Protein AF-D1P9J3-F1 (afdb_monomer)

Organism: NCBI:txid537011

Structure (mmCIF, N/CA/C/O backbone):
data_AF-D1P9J3-F1
#
_entry.id   AF-D1P9J3-F1
#
loop_
_atom_site.group_PDB
_atom_site.id
_atom_site.type_symbol
_atom_site.label_atom_id
_atom_site.label_alt_id
_atom_site.label_comp_id
_atom_site.label_asym_id
_atom_site.label_entity_id
_atom_site.label_seq_id
_atom_site.pdbx_PDB_ins_code
_atom_site.Cartn_x
_atom_site.Cartn_y
_atom_site.Cartn_z
_atom_site.occupancy
_atom_site.B_iso_or_equiv
_atom_site.auth_seq_id
_atom_site.auth_comp_id
_atom_site.auth_asym_id
_atom_site.auth_atom_id
_atom_site.pdbx_PDB_model_num
ATOM 1 N N . MET A 1 1 ? -11.297 2.089 -15.571 1.00 44.41 1 MET A N 1
ATOM 2 C CA . MET A 1 1 ? -11.061 1.922 -14.121 1.00 44.41 1 MET A CA 1
ATOM 3 C C . MET A 1 1 ? -11.419 0.490 -13.770 1.00 44.41 1 MET A C 1
ATOM 5 O O . MET A 1 1 ? -12.597 0.166 -13.736 1.00 44.41 1 MET A O 1
ATOM 9 N N . LEU A 1 2 ? -10.412 -0.377 -13.662 1.00 48.88 2 LEU A N 1
ATOM 10 C CA . LEU A 1 2 ? -10.564 -1.828 -13.542 1.00 48.88 2 LEU A CA 1
ATOM 11 C C . LEU A 1 2 ? -10.206 -2.248 -12.121 1.00 48.88 2 LEU A C 1
ATOM 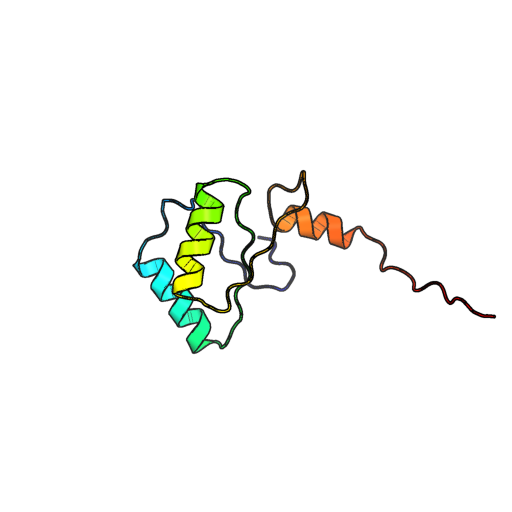13 O O . LEU A 1 2 ? -9.104 -2.700 -11.845 1.00 48.88 2 LEU A O 1
ATOM 17 N N . SER A 1 3 ? -11.133 -2.066 -11.194 1.00 52.66 3 SER A N 1
ATOM 18 C CA . SER A 1 3 ? -11.066 -2.800 -9.944 1.00 52.66 3 SER A CA 1
ATOM 19 C C . SER A 1 3 ? -11.948 -4.025 -10.142 1.00 52.66 3 SER A C 1
ATOM 21 O O . SER A 1 3 ? -13.155 -3.910 -10.328 1.00 52.66 3 SER A O 1
ATOM 23 N N . ALA A 1 4 ? -11.336 -5.201 -10.233 1.00 58.19 4 ALA A N 1
ATOM 24 C CA . ALA A 1 4 ? -11.994 -6.468 -10.539 1.00 58.19 4 ALA A CA 1
ATOM 25 C C . ALA A 1 4 ? -12.993 -6.906 -9.443 1.00 58.19 4 ALA A C 1
ATOM 27 O O . ALA A 1 4 ? -12.726 -7.832 -8.687 1.00 58.19 4 ALA A O 1
ATOM 28 N N . GLY A 1 5 ? -14.089 -6.168 -9.262 1.00 71.81 5 GLY A N 1
ATOM 29 C CA . GLY A 1 5 ? -15.003 -6.286 -8.120 1.00 71.81 5 GLY A CA 1
ATOM 30 C C . GLY A 1 5 ? -14.477 -5.690 -6.806 1.00 71.81 5 GLY A C 1
ATOM 31 O O . GLY A 1 5 ? -15.207 -5.652 -5.821 1.00 71.81 5 GLY A O 1
A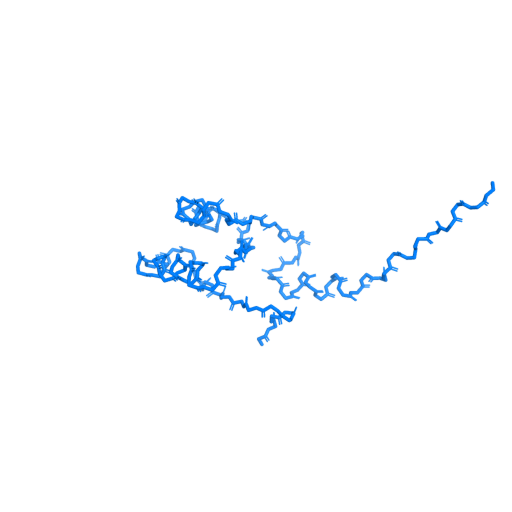TOM 32 N N . HIS A 1 6 ? -13.242 -5.189 -6.780 1.00 74.06 6 HIS A N 1
ATOM 33 C CA . HIS A 1 6 ? -12.623 -4.595 -5.592 1.00 74.06 6 HIS A CA 1
ATOM 34 C C . HIS A 1 6 ? -12.802 -3.071 -5.581 1.00 74.06 6 HIS A C 1
ATOM 36 O O . HIS A 1 6 ? -13.211 -2.485 -6.579 1.00 74.06 6 HIS A O 1
ATOM 42 N N . LYS A 1 7 ? -12.502 -2.389 -4.475 1.00 85.94 7 LYS A N 1
ATOM 43 C CA . LYS A 1 7 ? -12.260 -0.936 -4.492 1.00 85.94 7 LYS A CA 1
ATOM 44 C C . LYS A 1 7 ? -10.751 -0.733 -4.554 1.00 85.94 7 LYS A C 1
ATOM 46 O O . LYS A 1 7 ? -10.031 -1.374 -3.800 1.00 85.94 7 LYS A O 1
ATOM 51 N N . ALA A 1 8 ? -10.283 0.117 -5.461 1.00 85.69 8 ALA A N 1
ATOM 52 C CA . ALA A 1 8 ? -8.859 0.357 -5.664 1.00 85.69 8 ALA A CA 1
ATOM 53 C C . ALA A 1 8 ? -8.538 1.843 -5.507 1.00 85.69 8 ALA A C 1
ATOM 55 O O . ALA A 1 8 ? -9.325 2.701 -5.910 1.00 85.69 8 ALA A O 1
ATOM 56 N N . ILE A 1 9 ? -7.368 2.124 -4.941 1.00 88.31 9 ILE A N 1
ATOM 57 C CA . ILE A 1 9 ? -6.793 3.462 -4.830 1.00 88.31 9 ILE A CA 1
ATOM 58 C C . ILE A 1 9 ? -5.492 3.427 -5.622 1.00 88.31 9 ILE A C 1
ATOM 60 O O . ILE A 1 9 ? -4.616 2.615 -5.336 1.00 88.31 9 ILE A O 1
ATOM 64 N N . ALA A 1 10 ? -5.380 4.284 -6.633 1.00 88.25 10 ALA A N 1
ATOM 65 C CA . ALA A 1 10 ? -4.128 4.477 -7.347 1.00 88.25 10 ALA A CA 1
ATOM 66 C C . ALA A 1 10 ? -3.326 5.575 -6.645 1.00 88.25 10 ALA A C 1
ATOM 68 O O . ALA A 1 10 ? -3.862 6.654 -6.389 1.00 88.25 10 ALA A O 1
ATOM 69 N N . ILE A 1 11 ? -2.053 5.309 -6.359 1.00 88.44 11 ILE A N 1
ATOM 70 C CA . ILE A 1 11 ? -1.102 6.309 -5.866 1.00 88.44 11 ILE A CA 1
ATOM 71 C C . ILE A 1 11 ? -0.244 6.717 -7.070 1.00 88.44 11 ILE A C 1
ATOM 73 O O . ILE A 1 11 ? 0.582 5.919 -7.500 1.00 88.44 11 ILE A O 1
ATOM 77 N N . PRO A 1 12 ? -0.437 7.918 -7.653 1.00 82.75 12 PRO A N 1
ATOM 78 C CA . PRO A 1 12 ? 0.218 8.289 -8.912 1.00 82.75 12 PRO A CA 1
ATOM 79 C C . PRO A 1 12 ? 1.746 8.361 -8.831 1.00 82.75 12 PRO A C 1
ATOM 81 O O . PRO A 1 12 ? 2.422 8.213 -9.842 1.00 82.75 12 PRO A O 1
ATOM 84 N N . SER A 1 13 ? 2.286 8.638 -7.642 1.00 84.06 13 SER A N 1
ATOM 85 C CA . SER A 1 13 ? 3.719 8.588 -7.369 1.00 84.06 13 SER A CA 1
ATOM 86 C C . SER A 1 13 ? 3.955 8.270 -5.901 1.00 84.06 13 SER A C 1
ATOM 88 O O . SER A 1 13 ? 3.396 8.933 -5.020 1.00 84.06 13 SER A O 1
ATOM 90 N N . ALA A 1 14 ? 4.845 7.312 -5.645 1.00 84.88 14 ALA A N 1
ATOM 91 C CA . ALA A 1 14 ? 5.231 6.919 -4.298 1.00 84.88 14 ALA A CA 1
ATOM 92 C C . ALA A 1 14 ? 5.821 8.080 -3.477 1.00 84.88 14 ALA A C 1
ATOM 94 O O . ALA A 1 14 ? 5.675 8.125 -2.257 1.00 84.88 14 ALA A O 1
ATOM 95 N N . THR A 1 15 ? 6.441 9.055 -4.147 1.00 82.88 15 THR A N 1
ATOM 96 C CA . THR A 1 15 ? 7.088 10.208 -3.504 1.00 82.88 15 THR A CA 1
ATOM 97 C C . THR A 1 15 ? 6.138 11.362 -3.194 1.00 82.88 15 THR A C 1
ATOM 99 O O . THR A 1 15 ? 6.521 12.281 -2.474 1.00 82.88 15 THR A O 1
ATOM 102 N N . LEU A 1 16 ? 4.912 11.342 -3.727 1.00 85.25 16 LEU A N 1
ATOM 103 C CA . LEU A 1 16 ? 3.947 12.435 -3.567 1.00 85.25 16 LEU A CA 1
ATOM 104 C C . LEU A 1 16 ? 2.912 12.180 -2.470 1.00 85.25 16 LEU A C 1
ATOM 106 O O . LEU A 1 16 ? 2.096 13.063 -2.208 1.00 85.25 16 LEU A O 1
ATOM 110 N N . LEU A 1 17 ? 2.925 10.999 -1.844 1.00 87.06 17 LEU A N 1
ATOM 111 C CA . LEU A 1 17 ? 1.944 10.659 -0.821 1.00 87.06 17 LEU A CA 1
ATOM 112 C C . LEU A 1 17 ? 2.190 11.482 0.447 1.00 87.06 17 LEU A C 1
ATOM 114 O O . LEU A 1 17 ? 3.224 11.339 1.108 1.00 87.06 17 LEU A O 1
ATOM 118 N N . LYS A 1 18 ? 1.233 12.341 0.795 1.00 90.19 18 LYS A N 1
ATOM 119 C CA . LYS A 1 18 ? 1.359 13.239 1.940 1.00 90.19 18 LYS A CA 1
ATOM 120 C C . LYS A 1 18 ? 1.009 12.521 3.246 1.00 90.19 18 LYS A C 1
ATOM 122 O O . LYS A 1 18 ? 0.311 11.504 3.222 1.00 90.19 18 LYS A O 1
ATOM 127 N N . PRO A 1 19 ? 1.448 13.036 4.408 1.00 88.75 19 PRO A N 1
ATOM 128 C CA . PRO A 1 19 ? 1.059 12.476 5.702 1.00 88.75 19 PRO A CA 1
ATOM 129 C C . PRO A 1 19 ? -0.462 12.377 5.885 1.00 88.75 19 PRO A C 1
ATOM 131 O O . PRO A 1 19 ? -0.950 11.395 6.442 1.00 88.75 19 PRO A O 1
ATOM 134 N N . GLU A 1 20 ? -1.218 13.345 5.360 1.00 92.00 20 GLU A N 1
ATOM 135 C CA . GLU A 1 20 ? -2.682 13.361 5.454 1.00 92.00 20 GLU A CA 1
ATOM 136 C C . GLU A 1 20 ? -3.325 12.202 4.677 1.00 92.00 20 GLU A C 1
ATOM 138 O O . GLU A 1 20 ? -4.291 11.602 5.148 1.00 92.00 20 GLU A O 1
ATOM 143 N N . ASP A 1 21 ? -2.754 11.824 3.529 1.00 91.50 21 ASP A N 1
ATOM 144 C CA . ASP A 1 21 ? -3.231 10.689 2.734 1.00 91.50 21 ASP A CA 1
ATOM 145 C C . ASP A 1 21 ? -3.017 9.362 3.483 1.00 91.50 21 ASP A C 1
ATOM 147 O O . ASP A 1 21 ? -3.871 8.474 3.460 1.00 91.50 21 ASP A O 1
ATOM 151 N N . LYS A 1 22 ? -1.899 9.229 4.212 1.00 89.75 22 LYS A N 1
ATOM 152 C CA . LYS A 1 22 ? -1.616 8.048 5.049 1.00 89.75 22 LYS A CA 1
ATOM 153 C C . LYS A 1 22 ? -2.609 7.925 6.204 1.00 89.75 22 LYS A C 1
ATOM 155 O O . LYS A 1 22 ? -3.073 6.823 6.520 1.00 89.75 22 LYS A O 1
ATOM 160 N N . GLN A 1 23 ? -2.964 9.057 6.813 1.00 92.62 23 GLN A N 1
ATOM 161 C CA . GLN A 1 23 ? -3.985 9.093 7.853 1.00 92.62 23 GLN A CA 1
ATOM 162 C C . GLN A 1 23 ? -5.353 8.697 7.290 1.00 92.62 23 GLN A C 1
ATOM 164 O O . GLN A 1 23 ? -6.022 7.848 7.874 1.00 92.62 23 GLN A O 1
ATOM 169 N N . LEU A 1 24 ? -5.719 9.210 6.112 1.00 93.69 24 LEU A N 1
ATOM 170 C CA . LEU A 1 24 ? -6.957 8.839 5.431 1.00 93.69 24 LEU A CA 1
ATOM 171 C C . LEU A 1 24 ? -7.047 7.325 5.179 1.00 93.69 24 LEU A C 1
ATOM 173 O O . LEU A 1 24 ? -8.081 6.722 5.455 1.00 93.69 24 LEU A O 1
ATOM 177 N N . LEU A 1 25 ? -5.971 6.688 4.702 1.00 93.88 25 LEU A N 1
ATOM 178 C CA . LEU A 1 25 ? -5.937 5.231 4.517 1.00 93.88 25 LEU A CA 1
ATOM 179 C C . LEU A 1 25 ? -6.153 4.480 5.840 1.00 93.88 25 LEU A C 1
ATOM 181 O O . LEU A 1 25 ? -6.914 3.513 5.895 1.00 93.88 25 LEU A O 1
ATOM 185 N N . THR A 1 26 ? -5.538 4.960 6.921 1.00 92.5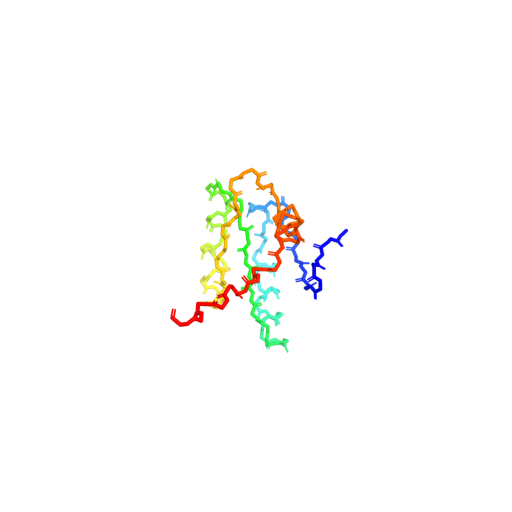0 26 THR A N 1
ATOM 186 C CA . THR A 1 26 ? -5.708 4.399 8.271 1.00 92.50 26 THR A CA 1
ATOM 187 C C . THR A 1 26 ? -7.148 4.520 8.761 1.00 92.50 26 THR A C 1
ATOM 189 O O . THR A 1 26 ? -7.706 3.560 9.299 1.00 92.50 26 THR A O 1
ATOM 192 N N . ASP A 1 27 ? -7.771 5.675 8.548 1.00 94.50 27 ASP A N 1
ATOM 193 C CA . ASP A 1 27 ? -9.144 5.933 8.969 1.00 94.50 27 ASP A CA 1
ATOM 194 C C . ASP A 1 27 ? -10.140 5.095 8.161 1.00 94.50 27 ASP A C 1
ATOM 196 O O . ASP A 1 27 ? -11.069 4.535 8.739 1.00 94.50 27 ASP A O 1
ATOM 200 N N . ILE A 1 28 ? -9.909 4.913 6.855 1.00 93.62 28 ILE A N 1
ATOM 201 C CA . ILE A 1 28 ? -10.693 4.000 6.009 1.00 93.62 28 ILE A CA 1
ATOM 202 C C . ILE A 1 28 ? -10.604 2.565 6.542 1.00 93.62 28 ILE A C 1
ATOM 204 O O . ILE A 1 28 ? -11.638 1.918 6.717 1.00 93.62 28 ILE A O 1
ATOM 208 N N . GLY A 1 29 ? -9.392 2.080 6.835 1.00 91.62 29 GLY A N 1
ATOM 209 C CA . GLY A 1 29 ? -9.178 0.732 7.369 1.00 91.62 29 GLY A CA 1
ATOM 210 C C . GLY A 1 29 ? -9.950 0.489 8.665 1.00 91.62 29 GLY A C 1
ATOM 211 O O . GLY A 1 29 ? -10.591 -0.548 8.825 1.00 91.62 29 GLY A O 1
ATOM 212 N N . LYS A 1 30 ? -9.957 1.479 9.565 1.00 91.44 30 LYS A N 1
ATOM 213 C CA . LYS A 1 30 ? -10.683 1.411 10.842 1.00 91.44 30 LYS A CA 1
ATOM 214 C C . LYS A 1 30 ? -12.196 1.523 10.674 1.00 91.44 30 LYS A C 1
ATOM 216 O O . LYS A 1 30 ? -12.925 0.723 11.253 1.00 91.44 30 LYS A O 1
ATOM 221 N N . LEU A 1 31 ? -12.666 2.512 9.912 1.00 94.06 31 LEU A N 1
ATOM 222 C CA . LEU A 1 31 ? -14.089 2.830 9.784 1.00 94.06 31 LEU A CA 1
ATOM 223 C C . LEU A 1 31 ? -14.857 1.720 9.066 1.00 94.06 31 LEU A C 1
ATOM 225 O O . LEU A 1 31 ? -15.970 1.386 9.463 1.00 94.06 31 LEU A O 1
ATOM 229 N N . TYR A 1 32 ? -14.259 1.155 8.019 1.00 91.81 32 TYR A N 1
ATOM 230 C CA . TYR A 1 32 ? -14.901 0.137 7.192 1.00 91.81 32 TYR A CA 1
ATOM 231 C C . TYR A 1 32 ? -14.442 -1.286 7.513 1.00 91.81 32 TYR A C 1
ATOM 233 O O . TYR A 1 32 ? -14.947 -2.216 6.892 1.00 91.81 32 TYR A O 1
ATOM 241 N N . GLN A 1 33 ? -13.518 -1.459 8.467 1.00 89.75 33 GLN A N 1
ATOM 242 C CA . GLN A 1 33 ? -12.959 -2.760 8.857 1.00 89.75 33 GLN A CA 1
ATOM 243 C C . GLN A 1 33 ? -12.464 -3.561 7.643 1.00 89.75 33 GLN A C 1
ATOM 245 O O . GLN A 1 33 ? -12.777 -4.739 7.482 1.00 89.75 33 GLN A O 1
ATOM 250 N N . VAL A 1 34 ? -11.721 -2.890 6.760 1.00 89.44 34 VAL A N 1
ATOM 251 C CA . VAL A 1 34 ? -11.202 -3.477 5.518 1.00 89.44 34 VAL A CA 1
ATOM 252 C C . VAL A 1 34 ? -9.726 -3.821 5.641 1.00 89.44 34 VAL A C 1
ATOM 254 O O . VAL A 1 34 ? -8.963 -3.137 6.324 1.00 89.44 34 VAL A O 1
ATOM 257 N N . GLU A 1 35 ? -9.320 -4.854 4.914 1.00 90.75 35 GLU A N 1
ATOM 258 C CA . GLU A 1 35 ? -7.916 -5.194 4.713 1.00 90.75 35 GLU A CA 1
ATOM 259 C C . GLU A 1 35 ? -7.392 -4.515 3.448 1.00 90.75 35 GLU A C 1
ATOM 261 O O . GLU A 1 35 ? -8.065 -4.464 2.414 1.00 90.75 35 GLU A O 1
ATOM 266 N N . PHE A 1 36 ? -6.176 -3.978 3.533 1.00 94.06 36 PHE A N 1
ATOM 267 C CA . PHE A 1 36 ? -5.516 -3.377 2.385 1.00 94.06 36 PHE A CA 1
ATOM 268 C C . PHE A 1 36 ? -4.544 -4.362 1.749 1.00 94.06 36 PHE A C 1
ATOM 270 O O . PHE A 1 36 ? -3.746 -5.015 2.420 1.00 94.06 36 PHE A O 1
ATOM 277 N N . HIS A 1 37 ? -4.567 -4.379 0.424 1.00 93.06 37 HIS A N 1
ATOM 278 C CA . HIS A 1 37 ? -3.602 -5.073 -0.409 1.00 93.06 37 HIS A CA 1
ATOM 279 C C . HIS A 1 37 ? -2.909 -4.039 -1.290 1.00 93.06 37 HIS A C 1
ATOM 281 O O . HIS A 1 37 ? -3.575 -3.190 -1.887 1.00 93.06 37 HIS A O 1
ATOM 287 N N . MET A 1 38 ? -1.584 -4.108 -1.373 1.00 92.38 38 MET A N 1
ATOM 288 C CA . MET A 1 38 ? -0.780 -3.207 -2.190 1.00 92.38 38 MET A CA 1
ATOM 289 C C . MET A 1 38 ? 0.043 -4.004 -3.195 1.00 92.38 38 MET A C 1
ATOM 291 O O . MET A 1 38 ? 0.644 -5.017 -2.852 1.00 92.38 38 MET A O 1
ATOM 295 N N . PHE A 1 39 ? 0.075 -3.496 -4.421 1.00 91.56 39 PHE A N 1
ATOM 296 C CA . PHE A 1 39 ? 0.912 -3.970 -5.515 1.00 91.56 39 PHE A CA 1
ATOM 297 C C . PHE A 1 39 ? 1.894 -2.835 -5.844 1.00 91.56 39 PHE A C 1
ATOM 299 O O . PHE A 1 39 ? 1.569 -2.016 -6.705 1.00 91.56 39 PHE A O 1
ATOM 306 N N . PRO A 1 40 ? 2.991 -2.663 -5.078 1.00 91.00 40 PRO A N 1
ATOM 307 C CA . PRO A 1 40 ? 3.965 -1.612 -5.354 1.00 91.00 40 PRO A CA 1
ATOM 308 C C . PRO A 1 40 ? 4.694 -1.868 -6.677 1.00 91.00 40 PRO A C 1
ATOM 310 O O . PRO A 1 40 ? 4.819 -3.008 -7.128 1.00 91.00 40 PRO A O 1
ATOM 313 N N . ASP A 1 41 ? 5.207 -0.793 -7.272 1.00 87.75 41 ASP A N 1
ATOM 314 C CA . ASP A 1 41 ? 6.160 -0.904 -8.371 1.00 87.75 41 ASP A CA 1
ATOM 315 C C . ASP A 1 41 ? 7.427 -1.627 -7.884 1.00 87.75 41 ASP A C 1
ATOM 317 O O . ASP A 1 41 ? 7.854 -1.448 -6.740 1.00 87.75 41 ASP A O 1
ATOM 321 N N . GLN A 1 42 ? 8.054 -2.421 -8.760 1.00 86.44 42 GLN A N 1
ATOM 322 C CA . GLN A 1 42 ? 9.302 -3.150 -8.472 1.00 86.44 42 GLN A CA 1
ATOM 323 C C . GLN A 1 42 ? 10.530 -2.223 -8.490 1.00 86.44 42 GLN A C 1
ATOM 325 O O . GLN A 1 42 ? 11.554 -2.510 -9.115 1.00 86.44 42 GLN A O 1
ATOM 330 N N . ASP A 1 43 ? 10.416 -1.078 -7.828 1.00 89.44 43 ASP A N 1
ATOM 331 C CA . ASP A 1 43 ? 11.458 -0.081 -7.690 1.00 89.44 43 ASP A CA 1
ATOM 332 C C . ASP A 1 43 ? 11.605 0.382 -6.233 1.00 89.44 43 ASP A C 1
ATOM 334 O O . ASP A 1 43 ? 10.830 0.044 -5.335 1.00 89.44 43 ASP A O 1
ATOM 338 N N . VAL A 1 44 ? 12.676 1.131 -5.970 1.00 92.75 44 VAL A N 1
ATOM 339 C CA . VAL A 1 44 ? 12.995 1.580 -4.610 1.00 92.75 44 VAL A CA 1
ATOM 340 C C . VAL A 1 44 ? 11.893 2.481 -4.027 1.00 92.75 44 VAL A C 1
ATOM 342 O O . VAL A 1 44 ? 11.544 2.273 -2.861 1.00 92.75 44 VAL A O 1
ATOM 345 N N . PRO A 1 45 ? 11.333 3.465 -4.762 1.00 92.44 45 PRO A N 1
ATOM 346 C CA . PRO A 1 45 ? 10.222 4.273 -4.263 1.00 92.44 45 PRO A CA 1
ATOM 347 C C . PRO A 1 45 ? 8.972 3.465 -3.892 1.00 92.44 45 PRO A C 1
ATOM 349 O O . PRO A 1 45 ? 8.426 3.690 -2.810 1.00 92.44 45 PRO A O 1
ATOM 352 N N . GLY A 1 46 ? 8.534 2.532 -4.742 1.00 91.94 46 GLY A N 1
ATOM 353 C CA . GLY A 1 46 ? 7.353 1.699 -4.511 1.00 91.94 46 GLY A CA 1
ATOM 354 C C . GLY A 1 46 ? 7.481 0.847 -3.250 1.00 91.94 46 GLY A C 1
ATOM 355 O O . GLY A 1 46 ? 6.616 0.898 -2.370 1.00 91.94 46 GLY A O 1
ATOM 356 N N . GLU A 1 47 ? 8.601 0.139 -3.109 1.00 93.44 47 GLU A N 1
ATOM 357 C CA . GLU A 1 47 ? 8.880 -0.701 -1.937 1.00 93.44 47 GLU A CA 1
ATOM 358 C C . GLU A 1 47 ? 9.057 0.124 -0.657 1.00 93.44 47 GLU A C 1
ATOM 360 O O . GLU A 1 47 ? 8.555 -0.232 0.413 1.00 93.44 47 GLU A O 1
ATOM 365 N N . SER A 1 48 ? 9.725 1.275 -0.759 1.00 94.25 48 SER A N 1
ATOM 366 C CA . SER A 1 48 ? 9.896 2.184 0.380 1.00 94.25 48 SER A CA 1
ATOM 367 C C . SER A 1 48 ? 8.553 2.732 0.862 1.00 94.25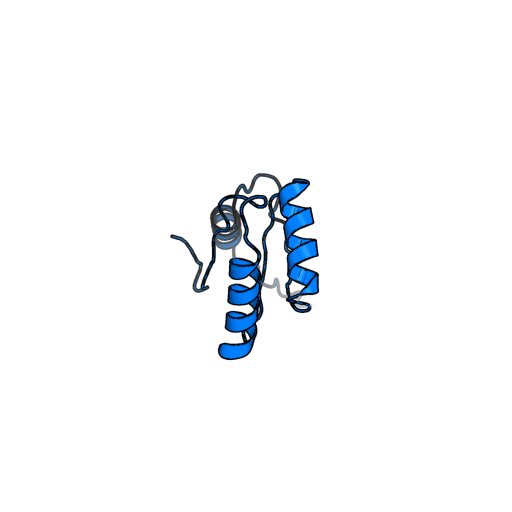 48 SER A C 1
ATOM 369 O O . SER A 1 48 ? 8.325 2.827 2.070 1.00 94.25 48 SER A O 1
ATOM 371 N N . LEU A 1 49 ? 7.641 3.061 -0.059 1.00 93.69 49 LEU A N 1
ATOM 372 C CA . LEU A 1 49 ? 6.290 3.482 0.296 1.00 93.69 49 LEU A CA 1
ATOM 373 C C . LEU A 1 49 ? 5.517 2.359 0.994 1.00 93.69 49 LEU A C 1
ATOM 375 O O . LEU A 1 49 ? 4.867 2.621 2.008 1.00 93.69 49 LEU A O 1
ATOM 379 N N . PHE A 1 50 ? 5.597 1.125 0.491 1.00 94.62 50 PHE A N 1
ATOM 380 C CA . PHE A 1 50 ? 4.962 -0.016 1.148 1.00 94.62 50 PHE A CA 1
ATOM 381 C C . PHE A 1 50 ? 5.427 -0.151 2.605 1.00 94.62 50 PHE A C 1
ATOM 383 O O . PHE A 1 50 ? 4.595 -0.250 3.508 1.00 94.62 50 PHE A O 1
ATOM 390 N N . MET A 1 51 ? 6.741 -0.088 2.850 1.00 94.44 51 MET A N 1
ATOM 391 C CA . MET A 1 51 ? 7.292 -0.189 4.205 1.00 94.44 51 MET A CA 1
ATOM 392 C C . MET A 1 51 ? 6.765 0.919 5.123 1.00 94.44 51 MET A C 1
ATOM 394 O O . MET A 1 51 ? 6.339 0.626 6.236 1.00 94.44 51 MET A O 1
ATOM 398 N N . GLN A 1 52 ? 6.709 2.165 4.642 1.00 92.62 52 GLN A N 1
ATOM 399 C CA . GLN A 1 52 ? 6.159 3.287 5.413 1.00 92.62 52 GLN A CA 1
ATOM 400 C C . GLN A 1 52 ? 4.668 3.118 5.728 1.00 92.62 52 GLN A C 1
ATOM 402 O O . GLN A 1 52 ? 4.216 3.462 6.817 1.00 92.62 52 GLN A O 1
ATOM 407 N N . LEU A 1 53 ? 3.874 2.620 4.776 1.00 93.69 53 LEU A N 1
ATOM 408 C CA . LEU A 1 53 ? 2.449 2.384 5.005 1.00 93.69 53 LEU A CA 1
ATOM 409 C C . LEU A 1 53 ? 2.226 1.232 5.983 1.00 93.69 53 LEU A C 1
ATOM 411 O O . LEU A 1 53 ? 1.328 1.321 6.816 1.00 93.69 53 LEU A O 1
ATOM 415 N N . ARG A 1 54 ? 3.059 0.188 5.933 1.00 94.12 54 ARG A N 1
A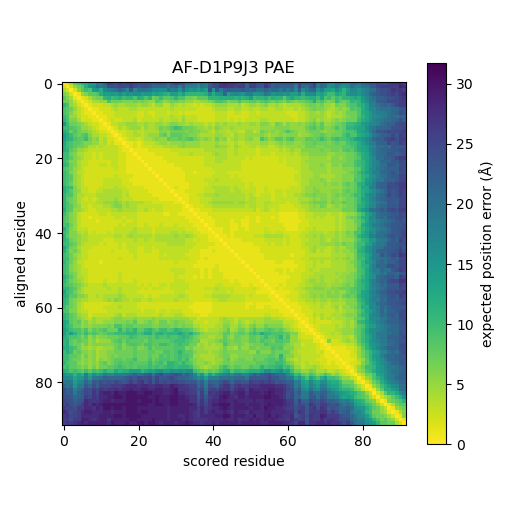TOM 416 C CA . ARG A 1 54 ? 2.982 -0.967 6.836 1.00 94.12 54 ARG A CA 1
ATOM 417 C C . ARG A 1 54 ? 3.167 -0.588 8.308 1.00 94.12 54 ARG A C 1
ATOM 419 O O . ARG A 1 54 ? 2.577 -1.235 9.168 1.00 94.12 54 ARG A O 1
ATOM 426 N N . GLU A 1 55 ? 3.931 0.462 8.608 1.00 92.31 55 GLU A N 1
ATOM 427 C CA . GLU A 1 55 ? 4.075 0.968 9.982 1.00 92.31 55 GLU A CA 1
ATOM 428 C C . GLU A 1 55 ? 2.741 1.468 10.564 1.00 92.31 55 GLU A C 1
ATOM 430 O O . GLU A 1 55 ? 2.479 1.292 11.752 1.00 92.31 55 GLU A O 1
ATOM 435 N N . MET A 1 56 ? 1.874 2.054 9.731 1.00 90.50 56 MET A N 1
ATOM 436 C CA . MET A 1 56 ? 0.558 2.572 10.142 1.00 90.50 56 MET A CA 1
ATOM 437 C C . MET A 1 56 ? -0.576 1.562 9.917 1.00 90.50 56 MET A C 1
ATOM 439 O O . MET A 1 56 ? -1.577 1.558 10.635 1.00 90.50 56 MET A O 1
ATOM 443 N N . LEU A 1 57 ? -0.410 0.698 8.917 1.00 92.69 57 LEU A N 1
ATOM 444 C CA . LEU A 1 57 ? -1.342 -0.333 8.482 1.00 92.69 57 LEU A CA 1
ATOM 445 C C . LEU A 1 57 ? -0.665 -1.703 8.647 1.00 92.69 57 LEU A C 1
ATOM 447 O O . LEU A 1 57 ? -0.224 -2.293 7.661 1.00 92.69 57 LEU A O 1
ATOM 451 N N . PRO A 1 58 ? -0.577 -2.254 9.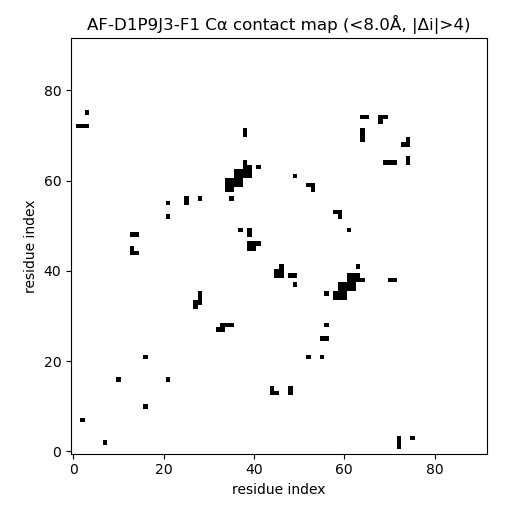870 1.00 89.06 58 PRO A N 1
ATOM 452 C CA . PRO A 1 58 ? 0.170 -3.492 10.118 1.00 89.06 58 PRO A CA 1
ATOM 453 C C . PRO A 1 58 ? -0.397 -4.714 9.376 1.00 89.06 58 PRO A C 1
ATOM 455 O O . PRO A 1 58 ? 0.317 -5.695 9.185 1.00 89.06 58 PRO A O 1
ATOM 458 N N . GLN A 1 59 ? -1.660 -4.644 8.941 1.00 91.06 59 GLN A N 1
ATOM 459 C CA . GLN A 1 59 ? -2.342 -5.673 8.147 1.00 91.06 59 GLN A CA 1
ATOM 460 C C . GLN A 1 59 ? -2.228 -5.443 6.628 1.00 91.06 59 GLN A C 1
ATOM 462 O O . GLN A 1 59 ? -2.893 -6.125 5.856 1.00 91.06 59 GLN A O 1
ATOM 467 N N . LEU A 1 60 ? -1.420 -4.473 6.180 1.00 95.25 60 LEU A N 1
ATOM 468 C CA . LEU A 1 60 ? -1.191 -4.223 4.759 1.00 95.25 60 LEU A CA 1
ATOM 469 C C . LEU A 1 60 ? -0.454 -5.409 4.128 1.00 95.25 60 LEU A C 1
ATOM 471 O O . LEU A 1 60 ? 0.689 -5.711 4.480 1.00 95.25 60 LEU A O 1
ATOM 475 N N . VAL A 1 61 ? -1.103 -6.060 3.167 1.00 94.50 61 VAL A N 1
ATOM 476 C CA . VAL A 1 61 ? -0.537 -7.202 2.448 1.00 94.50 61 VAL A CA 1
ATOM 477 C C . VAL A 1 61 ? 0.244 -6.709 1.236 1.00 94.50 61 VAL A C 1
ATOM 479 O O . VAL A 1 61 ? -0.288 -5.979 0.396 1.00 94.50 61 VAL A O 1
ATOM 482 N N . HIS A 1 62 ? 1.502 -7.133 1.144 1.00 94.50 62 HIS A N 1
ATOM 483 C CA . HIS A 1 62 ? 2.357 -6.916 -0.021 1.00 94.50 62 HIS A CA 1
ATOM 484 C C . HIS A 1 62 ? 2.091 -7.974 -1.085 1.00 94.50 62 HIS A C 1
ATOM 486 O O . HIS A 1 62 ? 2.050 -9.163 -0.768 1.00 94.50 62 HIS A O 1
ATOM 492 N N . HIS A 1 63 ? 1.967 -7.550 -2.337 1.00 91.38 63 HIS A N 1
ATOM 493 C CA . HIS A 1 63 ? 1.917 -8.436 -3.492 1.00 91.38 63 HIS A CA 1
ATOM 494 C C . HIS A 1 63 ? 2.901 -7.971 -4.550 1.00 91.38 63 HIS A C 1
ATOM 496 O O . HIS A 1 63 ? 2.981 -6.780 -4.828 1.00 91.38 63 HIS A O 1
ATOM 502 N N . GLN A 1 64 ? 3.573 -8.914 -5.206 1.00 87.38 64 GLN A N 1
ATOM 503 C CA . GLN A 1 64 ? 4.378 -8.611 -6.384 1.00 87.38 64 GLN A CA 1
ATOM 504 C C . GLN A 1 64 ? 3.634 -8.972 -7.661 1.00 87.38 64 GLN A C 1
ATOM 506 O O . GLN A 1 64 ? 3.101 -10.077 -7.795 1.00 87.38 64 GLN A O 1
ATOM 511 N N . LEU A 1 65 ? 3.624 -8.039 -8.612 1.00 82.38 65 LEU A N 1
ATOM 512 C CA . LEU A 1 65 ? 3.120 -8.311 -9.952 1.00 82.38 65 LEU A CA 1
ATOM 513 C C . LEU A 1 65 ? 4.076 -9.273 -10.681 1.00 82.38 65 LEU A C 1
ATOM 515 O O . LEU A 1 65 ? 5.296 -9.153 -10.531 1.00 82.38 65 LEU A O 1
ATOM 519 N N . PRO A 1 66 ? 3.564 -10.223 -11.484 1.00 82.62 66 PRO A N 1
ATOM 520 C CA . PRO A 1 66 ? 4.414 -11.079 -12.299 1.00 82.62 66 PRO A CA 1
ATOM 521 C C . PRO A 1 66 ? 5.285 -10.274 -13.274 1.00 82.62 66 PRO A C 1
ATOM 523 O O . PRO A 1 66 ? 4.883 -9.189 -13.708 1.00 82.62 66 PRO A O 1
ATOM 526 N N . PRO A 1 67 ? 6.444 -10.815 -13.690 1.00 80.56 67 PRO A N 1
ATOM 527 C CA . PRO A 1 67 ? 7.275 -10.184 -14.707 1.00 80.56 67 PRO A CA 1
ATOM 528 C C . PRO A 1 67 ? 6.470 -9.868 -15.973 1.00 80.56 67 PRO A C 1
ATOM 530 O O . PRO A 1 67 ? 5.765 -10.727 -16.500 1.00 80.56 67 PRO A O 1
ATOM 533 N N . GLY A 1 68 ? 6.583 -8.633 -16.461 1.00 78.19 68 GLY A N 1
ATOM 534 C CA . GLY A 1 68 ? 5.867 -8.168 -17.653 1.00 78.19 68 GLY A CA 1
ATOM 535 C C . GLY A 1 68 ? 4.466 -7.604 -17.398 1.00 78.19 68 GLY A C 1
ATOM 536 O O . GLY A 1 68 ? 3.876 -7.091 -18.341 1.00 78.19 68 GLY A O 1
ATOM 537 N N . CYS A 1 69 ? 3.956 -7.646 -16.161 1.00 80.62 69 CYS A N 1
ATOM 538 C CA . CYS A 1 69 ? 2.759 -6.901 -15.762 1.00 80.62 69 CYS A CA 1
ATOM 539 C C . CYS A 1 69 ? 3.159 -5.521 -15.241 1.00 80.62 69 CYS A C 1
ATOM 541 O O . CYS A 1 69 ? 3.891 -5.419 -14.257 1.00 80.62 69 CYS A O 1
ATOM 543 N N . LYS A 1 70 ? 2.655 -4.466 -15.875 1.00 75.19 70 LYS A N 1
ATOM 544 C CA . LYS A 1 70 ? 2.885 -3.079 -15.469 1.00 75.19 70 LYS A CA 1
ATOM 545 C C . LYS A 1 70 ? 1.972 -2.642 -14.328 1.00 75.19 70 LYS A C 1
ATOM 547 O O . LYS A 1 70 ? 2.372 -1.823 -13.512 1.00 75.19 70 LYS A O 1
ATOM 552 N N . ASP A 1 71 ? 0.748 -3.156 -14.283 1.00 76.00 71 ASP A N 1
ATOM 553 C CA . ASP A 1 71 ? -0.212 -2.816 -13.239 1.00 76.00 71 ASP A CA 1
ATOM 554 C C . ASP A 1 71 ? -1.118 -3.997 -12.867 1.00 76.00 71 ASP A C 1
ATOM 556 O O . ASP A 1 71 ? -1.135 -5.050 -13.513 1.00 76.00 71 ASP A O 1
ATOM 560 N N . PHE A 1 72 ? -1.878 -3.822 -11.784 1.00 73.44 72 PHE A N 1
ATOM 561 C CA . PHE A 1 72 ? -2.798 -4.843 -11.283 1.00 73.44 72 PHE A CA 1
ATOM 562 C C . PHE A 1 72 ? -3.883 -5.233 -12.299 1.00 73.44 72 PHE A C 1
ATOM 564 O O . PHE A 1 72 ? -4.337 -6.377 -12.299 1.00 73.44 72 PHE A O 1
A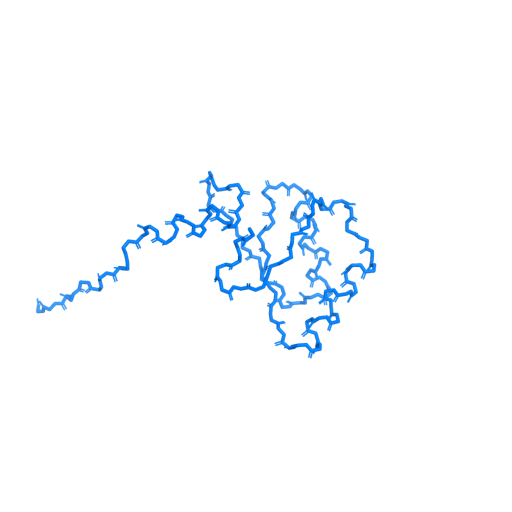TOM 571 N N . SER A 1 73 ? -4.295 -4.317 -13.179 1.00 75.94 73 SER A N 1
ATOM 572 C CA . SER A 1 73 ? -5.2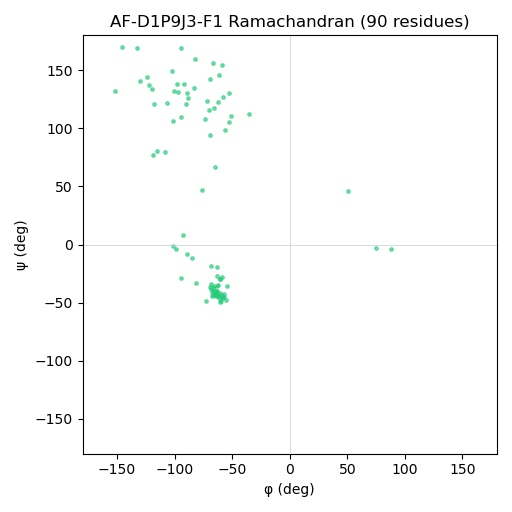92 -4.611 -14.213 1.00 75.94 73 SER A CA 1
ATOM 573 C C . SER A 1 73 ? -4.728 -5.598 -15.230 1.00 75.94 73 SER A C 1
ATOM 575 O O . SER A 1 73 ? -5.413 -6.556 -15.583 1.00 75.94 73 SER A O 1
ATOM 577 N N . GLU A 1 74 ? -3.482 -5.403 -15.669 1.00 79.44 74 GLU A N 1
ATOM 578 C CA . GLU A 1 74 ? -2.794 -6.336 -16.570 1.00 79.44 74 GLU A CA 1
ATOM 579 C C . GLU A 1 74 ? -2.637 -7.721 -15.933 1.00 79.44 74 GLU A C 1
ATOM 581 O O . GLU A 1 74 ? -2.985 -8.730 -16.550 1.00 79.44 74 GLU A O 1
ATOM 586 N N . TYR A 1 75 ? -2.204 -7.771 -14.669 1.00 77.44 75 TYR A N 1
ATOM 587 C CA . TYR A 1 75 ? -2.117 -9.024 -13.917 1.00 77.44 75 TYR A CA 1
ATOM 588 C C . TYR A 1 75 ? -3.467 -9.744 -13.824 1.00 77.44 75 TYR A C 1
ATOM 590 O O . 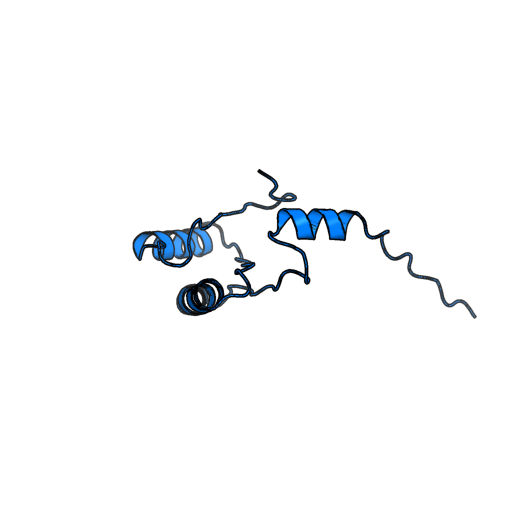TYR A 1 75 ? -3.555 -10.951 -14.058 1.00 77.44 75 TYR A O 1
ATOM 598 N N . TYR A 1 76 ? -4.539 -9.009 -13.525 1.00 73.75 76 TYR A N 1
ATOM 599 C CA . TYR A 1 76 ? -5.873 -9.591 -13.445 1.00 73.75 76 TYR A CA 1
ATOM 600 C C . TYR A 1 76 ? -6.345 -10.142 -14.796 1.00 73.75 76 TYR A C 1
ATOM 602 O O . TYR A 1 76 ? -6.915 -11.230 -14.843 1.00 73.75 76 TYR A O 1
ATOM 610 N N . LEU A 1 77 ? -6.085 -9.432 -15.899 1.00 76.56 77 LEU A N 1
ATOM 611 C CA . LEU A 1 77 ? -6.423 -9.905 -17.245 1.00 76.56 77 LEU A CA 1
ATOM 612 C C . LEU A 1 77 ? -5.663 -11.191 -17.613 1.00 76.56 77 LEU A C 1
ATOM 614 O O . LEU A 1 77 ? -6.245 -12.076 -18.237 1.00 76.56 77 LEU A O 1
ATOM 618 N N . LEU A 1 78 ? -4.407 -11.333 -17.178 1.00 73.00 78 LEU A N 1
ATOM 619 C CA . LEU A 1 78 ? -3.625 -12.566 -17.330 1.00 73.00 78 LEU A CA 1
ATOM 620 C C . LEU A 1 78 ? -4.190 -13.723 -16.493 1.00 73.00 78 LEU A C 1
ATOM 622 O O . LEU A 1 78 ? -4.320 -14.840 -16.990 1.00 73.00 78 LEU A O 1
ATOM 626 N N . GLY A 1 79 ? -4.567 -13.461 -15.238 1.00 63.72 79 GLY A N 1
ATOM 627 C CA . GLY A 1 79 ? -5.169 -14.457 -14.345 1.00 63.72 79 GLY A CA 1
ATOM 628 C C . GLY A 1 79 ? -6.574 -14.895 -14.773 1.00 63.72 79 GLY A C 1
ATOM 629 O O . GLY A 1 79 ? -6.917 -16.067 -14.647 1.00 63.72 79 GLY A O 1
ATOM 630 N N . ALA A 1 80 ? -7.369 -13.988 -15.347 1.00 54.72 80 ALA A N 1
ATOM 631 C CA . ALA A 1 80 ? -8.676 -14.297 -15.932 1.00 54.72 80 ALA A CA 1
ATOM 632 C C . ALA A 1 80 ? -8.577 -15.158 -17.209 1.00 54.72 80 ALA A C 1
ATOM 634 O O . ALA A 1 80 ? -9.565 -15.776 -17.605 1.00 54.72 80 ALA A O 1
ATOM 635 N N . ALA A 1 81 ? -7.399 -15.213 -17.840 1.00 47.78 81 ALA A N 1
ATOM 636 C CA . ALA A 1 81 ? -7.119 -16.063 -18.994 1.00 47.78 81 ALA A CA 1
ATOM 637 C C . ALA A 1 81 ? -6.597 -17.464 -18.617 1.00 47.78 81 ALA A C 1
ATOM 639 O O . ALA A 1 81 ? -6.492 -18.324 -19.494 1.00 47.78 81 ALA A O 1
ATOM 640 N N . ALA A 1 82 ? -6.291 -17.732 -17.342 1.00 40.19 82 ALA A N 1
ATOM 641 C CA . ALA A 1 82 ? -5.999 -19.091 -16.903 1.00 40.19 82 ALA A CA 1
ATOM 642 C C . ALA A 1 82 ? -7.309 -19.901 -16.897 1.00 40.19 82 ALA A C 1
ATOM 644 O O . ALA A 1 82 ? -8.261 -19.500 -16.218 1.00 40.19 82 ALA A O 1
ATOM 645 N N . PRO A 1 83 ? -7.407 -21.043 -17.611 1.00 40.69 83 PRO A N 1
ATOM 646 C CA . PRO A 1 83 ? -8.519 -21.943 -17.381 1.00 40.69 83 PRO A CA 1
ATOM 647 C C . PRO A 1 83 ? -8.455 -22.334 -15.908 1.00 40.69 83 PRO A C 1
ATOM 649 O O . PRO A 1 83 ? -7.402 -22.748 -15.418 1.00 40.69 83 PRO A O 1
ATOM 652 N N . SER A 1 84 ? -9.575 -22.143 -15.205 1.00 47.19 84 SER A N 1
ATOM 653 C CA . SER A 1 84 ? -9.838 -22.765 -13.911 1.00 47.19 84 SER A CA 1
ATOM 654 C C . SER A 1 84 ? -9.227 -24.157 -13.950 1.00 47.19 84 SER A C 1
ATOM 656 O O . SER A 1 84 ? -9.635 -24.970 -14.778 1.00 47.19 84 SER A O 1
ATOM 658 N N . GLY A 1 85 ? -8.178 -24.372 -13.152 1.00 43.31 85 GLY A N 1
ATOM 659 C CA . GLY A 1 85 ? -7.491 -25.647 -13.086 1.00 43.31 85 GLY A CA 1
ATOM 660 C C . GLY A 1 85 ? -8.519 -26.706 -12.737 1.00 43.31 85 GLY A C 1
ATOM 661 O O . GLY A 1 85 ? -8.905 -26.852 -11.576 1.00 43.31 85 GLY A O 1
ATOM 662 N N . SER A 1 86 ? -8.999 -27.410 -13.758 1.00 42.47 86 SER A N 1
ATOM 663 C CA . SER A 1 86 ? -9.712 -28.660 -13.623 1.00 42.47 86 SER A CA 1
ATOM 664 C C . SER A 1 86 ? -8.829 -29.528 -12.747 1.00 42.47 86 SER A C 1
ATOM 666 O O . SER A 1 86 ? -7.733 -29.914 -13.146 1.00 42.47 86 SER A O 1
ATOM 668 N N . LYS A 1 87 ? -9.291 -29.773 -11.519 1.00 47.22 87 LYS A N 1
ATOM 669 C CA . LYS A 1 87 ? -8.779 -30.857 -10.694 1.00 47.22 87 LYS A CA 1
ATOM 670 C C . LYS A 1 87 ? -8.867 -32.110 -11.556 1.00 47.22 87 LYS A C 1
ATOM 672 O O . LYS A 1 87 ? -9.968 -32.605 -11.785 1.00 47.22 87 LYS A O 1
ATOM 677 N N . GLU A 1 88 ? -7.740 -32.587 -12.068 1.00 45.88 88 GLU A N 1
ATOM 678 C CA . GLU A 1 88 ? -7.685 -33.932 -12.617 1.00 45.88 88 GLU A CA 1
ATOM 679 C C . GLU A 1 88 ? -7.994 -34.893 -11.462 1.00 45.88 88 GLU A C 1
ATOM 681 O O . GLU A 1 88 ? -7.332 -34.834 -10.418 1.00 45.88 88 GLU A O 1
ATOM 686 N N . PRO A 1 89 ? -9.028 -35.743 -11.569 1.00 47.28 89 PRO A N 1
ATOM 687 C CA . PRO A 1 89 ? -9.242 -36.773 -10.580 1.00 47.28 89 PRO A CA 1
ATOM 688 C C . PRO A 1 89 ? -8.180 -37.846 -10.820 1.00 47.28 89 PRO A C 1
ATOM 690 O O . PRO A 1 89 ? -8.272 -38.610 -11.779 1.00 47.28 89 PRO A O 1
ATOM 693 N N . ILE A 1 90 ? -7.181 -37.941 -9.941 1.00 48.09 90 ILE A N 1
ATOM 694 C CA . ILE A 1 90 ? -6.426 -39.190 -9.813 1.00 48.09 90 ILE A CA 1
ATOM 695 C C . ILE A 1 90 ? -7.386 -40.196 -9.180 1.00 48.09 90 ILE A C 1
ATOM 697 O O . ILE A 1 90 ? -7.607 -40.223 -7.971 1.00 48.09 90 ILE A O 1
ATOM 701 N N . ASN A 1 91 ? -8.039 -40.960 -10.049 1.00 51.25 91 ASN A N 1
ATOM 702 C CA . ASN A 1 91 ? -8.868 -42.095 -9.706 1.00 51.25 91 ASN A CA 1
ATOM 703 C C . ASN A 1 91 ? -8.128 -43.380 -10.097 1.00 51.25 91 ASN A C 1
ATOM 705 O O . ASN A 1 91 ? -7.905 -43.603 -11.286 1.00 51.25 91 ASN A O 1
ATOM 709 N N . LYS A 1 92 ? -7.922 -44.218 -9.072 1.00 44.97 92 LYS A N 1
ATOM 710 C CA . LYS A 1 92 ? -7.468 -45.622 -9.047 1.00 44.97 92 LYS A CA 1
ATOM 711 C C . LYS A 1 92 ? -5.974 -45.894 -9.173 1.00 44.97 92 LYS A C 1
ATOM 713 O O . LYS A 1 92 ? -5.395 -45.635 -10.243 1.00 44.97 92 LYS A O 1
#

Solvent-accessible surface area (backbone atoms only — not comparable to full-atom values): 5983 Å² total; per-residue (Å²): 137,74,46,91,89,54,91,78,83,86,73,96,45,59,87,70,69,47,74,67,57,55,49,50,53,44,50,48,31,63,76,68,70,52,82,49,76,44,71,49,55,101,45,71,57,27,49,53,39,50,56,59,48,33,76,74,34,79,70,52,41,83,44,80,68,58,91,93,41,91,44,71,54,55,46,48,57,55,58,73,66,50,74,79,78,73,78,75,78,91,73,134

pLDDT: mean 80.08, std 16.96, range [40.19, 95.25]

Secondary structure (DSSP, 8-state):
---SSS-----S-GGG--HHHHHHHHHHHHHHTPPPEE---SSHHHHHHHHHHHHH-TTPEE-PPPTT--SHHHHHHHHHTS----------

Sequence (92 aa):
MLSAGHKAIAIPSATLLKPEDKQLLTDIGKLYQVEFHMFPDQDVPGESLFMQLREMLPQLVHHQLPPGCKDFSEYYLLGAAAPSGSKEPINK

Foldseek 3Di:
DDPPPDDDDDDPFLVPQDPVNLVVVLVCCVVVVDAAEDAFDPDPSRVVSQVVSCVSRVRYHYDYQPPPDPDPRSSVVVVVPDPPPDPDPPDD

Nearest PDB structures (foldseek):
  6oyc-assembly4_C  TM=5.995E-01  e=3.790E-01  Streptococcus agalactiae 2603V/R
  7vz6-assembly1_G  TM=6.104E-01  e=1.951E+00  Streptomyces kasugaensis
  3puf-assembly5_M  TM=5.702E-01  e=1.827E+00  Homo sapiens
  2rfl-assembly7_G  TM=5.361E-01  e=5.945E+00  Agrobacterium fabrum str. C58

Radius of gyration: 16.49 Å; Cα contacts (8 Å, |Δi|>4): 67; chains: 1; bounding box: 28×59×30 Å

Mean predicted aligned error: 9.18 Å